Protein AF-A0A970KNW3-F1 (afdb_monomer_lite)

pLDDT: mean 71.85, std 10.41, range [36.16, 89.19]

Foldseek 3Di:
DCPVVLVVVLVVLLVLLVVLLVVDPPDDPDCVLVVLLVVLLVVLVVCPDPPVLVVSVVVLLVVCLVPVSNLSSLLSSVLSCLVVPDVVVVVSNCVSCVVVVVVPDDPSSVSSVVSNVVSVVVSVVVVVVVVVVVVVVVVVVVVVVVVVPPPPPDDD

Sequence (156 aa):
MNSFTEVTDRAVIFLACMLLYFSQADFPVSVAPILAAVIFGGFLCYFAVKWPKIPLVAGFILLAFFFPGLVVFLPVIACDMLFINRPYLHLLLLVPYIPYLQSGLNRVMVMSLALLLLAVYLSYRGGLLAALRKNITRCWTRQGKCHCGCKDKTGS

Secondary structure (DSSP, 8-state):
--HHHHHHHHHHHHHHHHHHHHT-SSS---HHHHHHHHHHHHHHHH--SHHHHHHHHHHHHHHHHH-GGGGGGHHHHHHHHHTS--THHHHHHHTTHHHHHHT---HHHHHHHHHHHHHHHHHHHHHHHHHHHHHHHHHHHHHHHHHHSSSSS---

Radius of gyration: 21.33 Å; chains: 1; bounding box: 67×27×63 Å

Structure (mmCIF, N/CA/C/O backbone):
data_AF-A0A970KNW3-F1
#
_entry.id   AF-A0A970KNW3-F1
#
loop_
_atom_site.group_PDB
_atom_site.id
_atom_site.type_symbol
_atom_site.label_atom_id
_atom_site.label_alt_id
_atom_site.label_comp_id
_atom_site.label_asym_id
_atom_site.label_ent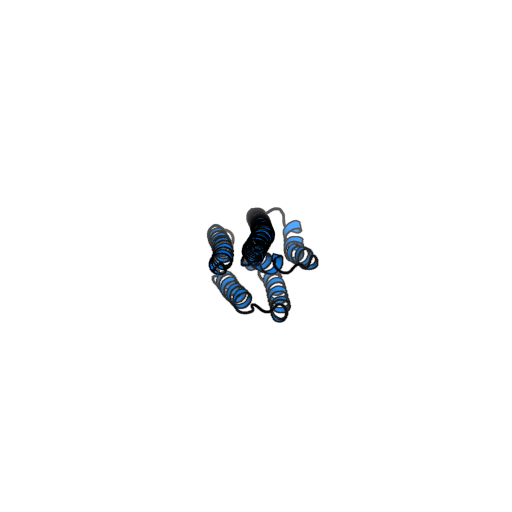ity_id
_atom_site.label_seq_id
_atom_site.pdbx_PDB_ins_code
_atom_site.Cartn_x
_atom_site.Cartn_y
_atom_site.Cartn_z
_atom_site.occupancy
_atom_site.B_iso_or_equiv
_atom_site.auth_seq_id
_atom_site.auth_comp_id
_atom_site.auth_asym_id
_atom_site.auth_atom_id
_atom_site.pdbx_PDB_model_num
ATOM 1 N N . MET A 1 1 ? -19.500 -7.543 14.258 1.00 36.16 1 MET A N 1
ATOM 2 C CA . MET A 1 1 ? -19.429 -8.426 13.070 1.00 36.16 1 MET A CA 1
ATOM 3 C C . MET A 1 1 ? -19.083 -7.631 11.803 1.00 36.16 1 MET A C 1
ATOM 5 O O . MET A 1 1 ? -19.908 -7.546 10.909 1.00 36.16 1 MET A O 1
ATOM 9 N N . ASN A 1 2 ? -17.885 -7.025 11.711 1.00 46.00 2 ASN A N 1
ATOM 10 C CA . ASN A 1 2 ? -17.435 -6.293 10.502 1.00 46.00 2 ASN A CA 1
ATOM 11 C C . ASN A 1 2 ? -15.917 -6.389 10.234 1.00 46.00 2 ASN A C 1
ATOM 13 O O . ASN A 1 2 ? -15.423 -5.727 9.329 1.00 46.00 2 ASN A O 1
ATOM 17 N N . SER A 1 3 ? -15.178 -7.218 10.978 1.00 55.47 3 SER A N 1
ATOM 18 C CA . SER A 1 3 ? -13.768 -7.494 10.666 1.00 55.47 3 SER A CA 1
ATOM 19 C C . SER A 1 3 ? -13.618 -8.078 9.260 1.00 55.47 3 SER A C 1
ATOM 21 O O . SER A 1 3 ? -12.676 -7.753 8.553 1.00 55.47 3 SER A O 1
ATOM 23 N N . PHE A 1 4 ? -14.597 -8.875 8.821 1.00 61.69 4 PHE A N 1
ATOM 24 C CA . PHE A 1 4 ? -14.595 -9.479 7.493 1.00 61.69 4 PHE A CA 1
ATOM 25 C C . PHE A 1 4 ? -14.558 -8.438 6.374 1.00 61.69 4 PHE A C 1
ATOM 27 O O . PHE A 1 4 ? -13.720 -8.556 5.500 1.00 61.69 4 PHE A O 1
ATOM 34 N N . THR A 1 5 ? -15.369 -7.376 6.429 1.00 66.38 5 TH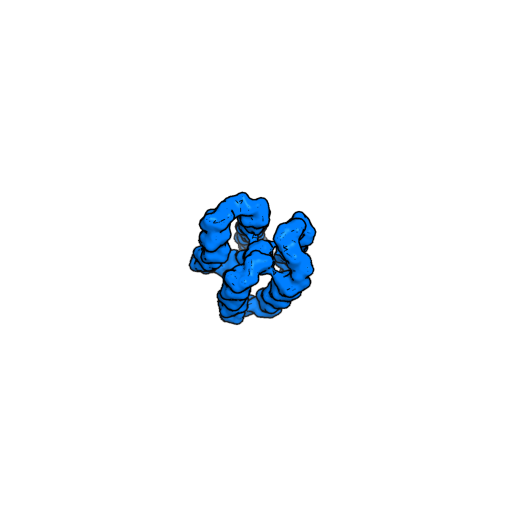R A N 1
ATOM 35 C CA . THR A 1 5 ? -15.371 -6.337 5.383 1.00 66.38 5 THR A CA 1
ATOM 36 C C . THR A 1 5 ? -14.051 -5.569 5.292 1.00 66.38 5 THR A C 1
ATOM 38 O O . THR A 1 5 ? -13.651 -5.215 4.191 1.00 66.38 5 THR A O 1
ATOM 41 N N . GLU A 1 6 ? -13.343 -5.359 6.409 1.00 66.94 6 GLU A N 1
ATOM 42 C CA . GLU A 1 6 ? -11.998 -4.757 6.382 1.00 66.94 6 GLU A CA 1
ATOM 43 C C . GLU A 1 6 ? -10.955 -5.708 5.785 1.00 66.94 6 GLU A C 1
ATOM 45 O O . GLU A 1 6 ? -10.088 -5.274 5.030 1.00 66.94 6 GLU A O 1
ATOM 50 N N . VAL A 1 7 ? -11.033 -7.004 6.099 1.00 70.19 7 VAL A N 1
ATOM 51 C CA . VAL A 1 7 ? -10.121 -8.013 5.538 1.00 70.19 7 VAL A CA 1
ATOM 52 C C . VAL A 1 7 ? -10.402 -8.231 4.050 1.00 70.19 7 VAL A C 1
ATOM 54 O O . VAL A 1 7 ? -9.465 -8.323 3.261 1.00 70.19 7 VAL A O 1
ATOM 57 N N . THR A 1 8 ? -11.675 -8.259 3.647 1.00 74.81 8 THR A N 1
ATOM 58 C CA . THR A 1 8 ? -12.089 -8.397 2.247 1.00 74.81 8 THR A CA 1
ATOM 59 C C . THR A 1 8 ? -11.633 -7.204 1.418 1.00 74.81 8 THR A C 1
ATOM 61 O O . THR A 1 8 ? -11.082 -7.414 0.347 1.00 74.81 8 THR A O 1
ATOM 64 N N . ASP A 1 9 ? -11.782 -5.974 1.913 1.00 73.81 9 ASP A N 1
ATOM 65 C CA . ASP A 1 9 ? -11.329 -4.775 1.198 1.00 73.81 9 ASP A CA 1
ATOM 66 C C . ASP A 1 9 ? -9.814 -4.806 0.924 1.00 73.81 9 ASP A C 1
ATOM 68 O O . ASP A 1 9 ? -9.347 -4.632 -0.203 1.00 73.81 9 ASP A O 1
ATOM 72 N N . ARG A 1 10 ? -9.032 -5.180 1.943 1.00 75.12 10 ARG A N 1
ATOM 73 C CA . ARG A 1 10 ? -7.578 -5.368 1.819 1.00 75.12 10 ARG A CA 1
ATOM 74 C C . ARG A 1 10 ? -7.218 -6.481 0.837 1.00 75.12 10 ARG A C 1
ATOM 76 O O . ARG A 1 10 ? -6.298 -6.316 0.039 1.00 75.12 10 ARG A O 1
ATOM 83 N N . ALA A 1 11 ? -7.942 -7.599 0.884 1.00 79.88 11 ALA A N 1
ATOM 84 C CA . ALA A 1 11 ? -7.738 -8.720 -0.025 1.00 79.88 11 ALA A CA 1
ATOM 85 C C . ALA A 1 11 ? -8.069 -8.346 -1.477 1.00 79.88 11 ALA A C 1
ATOM 87 O O . ALA A 1 11 ? -7.352 -8.761 -2.382 1.00 79.88 11 ALA A O 1
ATOM 88 N N . VAL A 1 12 ? -9.099 -7.525 -1.705 1.00 82.00 12 VAL A N 1
ATOM 89 C CA . VAL A 1 12 ? -9.454 -7.016 -3.038 1.00 82.00 12 VAL A CA 1
ATOM 90 C C . VAL A 1 12 ? -8.335 -6.137 -3.594 1.00 82.00 12 VAL A C 1
ATOM 92 O O . VAL A 1 12 ? -7.934 -6.322 -4.742 1.00 82.00 12 VAL A O 1
ATOM 95 N N . ILE A 1 13 ? -7.775 -5.233 -2.786 1.00 81.25 13 ILE A N 1
ATOM 96 C CA . ILE A 1 13 ? -6.654 -4.376 -3.210 1.00 81.25 13 ILE A CA 1
ATOM 97 C C . ILE A 1 13 ? -5.400 -5.215 -3.481 1.00 81.25 13 ILE A C 1
ATOM 99 O O . ILE A 1 13 ? -4.710 -4.991 -4.477 1.00 81.25 13 ILE A O 1
ATOM 103 N N . PHE A 1 14 ? -5.130 -6.225 -2.651 1.00 82.94 14 PHE A N 1
ATOM 104 C CA . PHE A 1 14 ? -4.045 -7.178 -2.882 1.00 82.94 14 PHE A CA 1
ATOM 105 C C . PHE A 1 14 ? -4.231 -7.964 -4.189 1.00 82.94 14 PHE A C 1
ATOM 107 O O . PHE A 1 14 ? -3.298 -8.060 -4.988 1.00 82.94 14 PHE A O 1
ATOM 114 N N . LEU A 1 15 ? -5.441 -8.468 -4.447 1.00 84.50 15 LEU A N 1
ATOM 115 C CA . LEU A 1 15 ? -5.785 -9.182 -5.677 1.00 84.50 15 LEU A CA 1
ATOM 116 C C . LEU A 1 15 ? -5.641 -8.274 -6.908 1.00 84.50 15 LEU A C 1
ATOM 118 O O . LEU A 1 15 ? -5.112 -8.703 -7.931 1.00 84.50 15 LEU A O 1
ATOM 122 N N . ALA A 1 16 ? -6.052 -7.009 -6.803 1.00 83.88 16 ALA A N 1
ATOM 123 C CA . ALA A 1 16 ? -5.883 -6.025 -7.867 1.00 83.88 16 ALA A CA 1
ATOM 124 C C . ALA A 1 16 ? -4.397 -5.75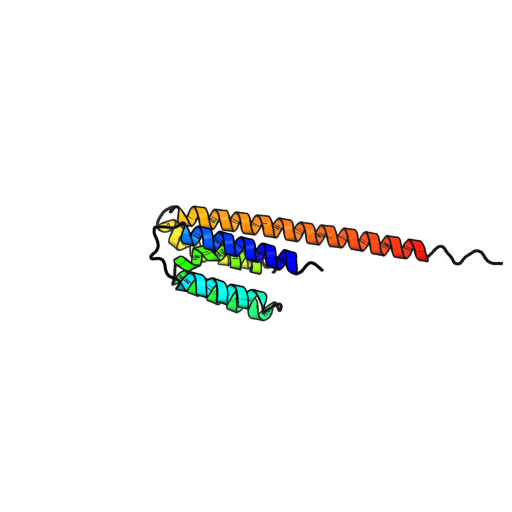9 -8.167 1.00 83.88 16 ALA A C 1
ATOM 126 O O . ALA A 1 16 ? -4.004 -5.729 -9.333 1.00 83.88 16 ALA A O 1
ATOM 127 N N . CYS A 1 17 ? -3.556 -5.635 -7.132 1.00 81.56 17 CYS A N 1
ATOM 128 C CA . CYS A 1 17 ? -2.105 -5.490 -7.299 1.00 81.56 17 CYS A CA 1
ATOM 129 C C . CYS A 1 17 ? -1.477 -6.740 -7.932 1.00 81.56 17 CYS A C 1
ATOM 131 O O . CYS A 1 17 ? -0.636 -6.615 -8.817 1.00 81.56 17 CYS A O 1
ATOM 133 N N . MET A 1 18 ? -1.926 -7.937 -7.540 1.00 82.12 18 MET A N 1
ATOM 134 C CA . MET A 1 18 ? -1.518 -9.204 -8.158 1.00 82.12 18 MET A CA 1
ATOM 135 C C . MET A 1 18 ? -1.860 -9.258 -9.650 1.00 82.12 18 MET A C 1
ATOM 137 O O . MET A 1 18 ? -0.986 -9.530 -10.470 1.00 82.12 18 MET A O 1
ATOM 141 N N . LEU A 1 19 ? -3.108 -8.963 -10.022 1.00 83.56 19 LEU A N 1
ATOM 142 C CA . LEU A 1 19 ? -3.552 -8.957 -11.421 1.00 83.56 19 LEU A CA 1
ATOM 143 C C . LEU A 1 19 ? -2.765 -7.947 -12.267 1.00 83.56 19 LEU A C 1
ATOM 145 O O . LEU A 1 19 ? -2.402 -8.240 -13.407 1.00 83.56 19 LEU A O 1
ATOM 149 N N . LEU A 1 20 ? -2.458 -6.779 -11.699 1.00 81.12 20 LEU A N 1
ATOM 150 C CA . LEU A 1 20 ? -1.641 -5.765 -12.362 1.00 81.12 20 LEU A CA 1
ATOM 151 C C . LEU A 1 20 ? -0.164 -6.147 -12.453 1.00 81.12 20 LEU A C 1
ATOM 153 O O . LEU A 1 20 ? 0.483 -5.774 -13.428 1.00 81.12 20 LEU A O 1
ATOM 157 N N . TYR A 1 21 ? 0.365 -6.901 -11.491 1.00 79.69 21 TYR A N 1
ATOM 158 C CA . TYR A 1 21 ? 1.702 -7.481 -11.585 1.00 79.69 21 TYR A CA 1
ATOM 159 C C . TYR A 1 21 ? 1.775 -8.518 -12.717 1.00 79.69 21 TYR A C 1
ATOM 161 O O . TYR A 1 21 ? 2.670 -8.443 -13.550 1.00 79.69 21 TYR A O 1
ATOM 169 N N . PHE A 1 22 ? 0.790 -9.418 -12.821 1.00 79.94 22 PHE A N 1
ATOM 170 C CA . PHE A 1 22 ? 0.716 -10.404 -13.911 1.00 79.94 22 PHE A CA 1
ATOM 171 C C . PHE A 1 22 ? 0.472 -9.786 -15.293 1.00 79.94 22 PHE A C 1
ATOM 173 O O . PHE A 1 22 ? 0.887 -10.352 -16.299 1.00 79.94 22 PHE A O 1
ATOM 180 N N . SER A 1 23 ? -0.194 -8.631 -15.358 1.00 77.56 23 SER A N 1
ATOM 181 C CA . SER A 1 23 ? -0.459 -7.931 -16.623 1.00 77.56 23 SER A CA 1
ATOM 182 C C . SER A 1 23 ? 0.759 -7.181 -17.174 1.00 77.56 23 SER A C 1
ATOM 184 O O . SER A 1 23 ? 0.698 -6.645 -18.281 1.00 77.56 23 SER A O 1
ATOM 186 N N . GLN A 1 24 ? 1.854 -7.099 -16.413 1.00 72.00 24 GLN A N 1
ATOM 187 C CA . GLN A 1 24 ? 3.086 -6.462 -16.862 1.00 72.00 24 GLN A CA 1
ATOM 188 C C . GLN A 1 24 ? 3.966 -7.479 -17.586 1.00 72.00 24 GLN A C 1
ATOM 190 O O . GLN A 1 24 ? 4.464 -8.424 -16.984 1.00 72.00 24 GLN A O 1
ATOM 195 N N . ALA A 1 25 ? 4.182 -7.252 -18.881 1.00 61.69 25 ALA A N 1
ATOM 196 C CA . ALA A 1 25 ? 5.090 -8.054 -19.700 1.00 61.69 25 ALA A CA 1
ATOM 197 C C . ALA A 1 25 ? 6.571 -7.667 -19.508 1.00 61.69 25 ALA A C 1
ATOM 199 O O . ALA A 1 25 ? 7.457 -8.404 -19.927 1.00 61.69 25 ALA A O 1
ATOM 200 N N . ASP A 1 26 ? 6.835 -6.515 -18.882 1.00 62.59 26 ASP A N 1
ATOM 201 C CA . ASP A 1 26 ? 8.162 -5.887 -18.841 1.00 62.59 26 ASP A CA 1
ATOM 202 C C . ASP A 1 26 ? 9.059 -6.376 -17.693 1.00 62.59 26 ASP A C 1
ATOM 204 O O . ASP A 1 26 ? 10.257 -6.095 -17.684 1.00 62.59 26 ASP A O 1
ATOM 208 N N . PHE A 1 27 ? 8.509 -7.107 -16.717 1.00 63.00 27 PHE A N 1
ATOM 209 C CA . PHE A 1 27 ? 9.296 -7.671 -15.623 1.00 63.00 27 PHE A CA 1
ATOM 210 C C . PHE A 1 27 ? 9.494 -9.173 -15.813 1.00 63.00 27 PHE A C 1
ATOM 212 O O . PHE A 1 27 ? 8.534 -9.877 -16.131 1.00 63.00 27 PHE A O 1
ATOM 219 N N . PRO A 1 28 ? 10.705 -9.704 -15.553 1.00 65.31 28 PRO A N 1
ATOM 220 C CA . PRO A 1 28 ? 10.895 -11.143 -15.487 1.00 65.31 28 PRO A CA 1
ATOM 221 C C . PRO A 1 28 ? 9.970 -11.676 -14.394 1.00 65.31 28 PRO A C 1
ATOM 223 O O . PRO A 1 28 ? 10.126 -11.303 -13.228 1.00 65.31 28 PRO A O 1
ATOM 226 N N . VAL A 1 29 ? 8.984 -12.490 -14.793 1.00 64.31 29 VAL A N 1
ATOM 227 C CA . VAL A 1 29 ? 7.939 -13.049 -13.924 1.00 64.31 29 VAL A CA 1
ATOM 228 C C . VAL A 1 29 ? 8.615 -13.757 -12.757 1.00 64.31 29 VAL A C 1
ATOM 230 O O . VAL A 1 29 ? 9.068 -14.894 -12.858 1.00 64.31 29 VAL A O 1
ATOM 233 N N . SER A 1 30 ? 8.737 -13.037 -11.648 1.00 76.31 30 SER A N 1
ATOM 234 C CA . SER A 1 30 ? 9.460 -13.479 -10.471 1.00 76.31 30 SER A CA 1
ATOM 235 C C . SER A 1 30 ? 8.430 -13.689 -9.383 1.00 76.31 30 SER A C 1
ATOM 237 O O . SER A 1 30 ? 7.682 -12.786 -9.021 1.00 76.31 30 SER A O 1
ATOM 239 N N . VAL A 1 31 ? 8.391 -14.895 -8.831 1.00 81.88 31 VAL A N 1
ATOM 240 C CA . VAL A 1 31 ? 7.460 -15.230 -7.744 1.00 81.88 31 VAL A CA 1
ATOM 241 C C . VAL A 1 31 ? 7.863 -14.528 -6.435 1.00 81.88 31 VAL A C 1
ATOM 243 O O . VAL A 1 31 ? 7.039 -14.326 -5.549 1.00 81.88 31 VAL A O 1
ATOM 246 N N . ALA A 1 32 ? 9.123 -14.096 -6.323 1.00 85.00 32 ALA A N 1
ATOM 247 C CA . ALA A 1 32 ? 9.681 -13.448 -5.138 1.00 85.00 32 ALA A CA 1
ATOM 248 C C . ALA A 1 32 ? 8.893 -12.212 -4.634 1.00 85.00 32 ALA A C 1
ATOM 250 O O . ALA A 1 32 ? 8.508 -12.220 -3.464 1.00 85.00 32 ALA A O 1
ATOM 251 N N . PRO A 1 33 ? 8.602 -11.169 -5.444 1.00 82.75 33 PRO A N 1
ATOM 252 C CA . PRO A 1 33 ? 7.836 -10.000 -4.991 1.00 82.75 33 PRO A CA 1
ATOM 253 C C . PRO A 1 33 ? 6.415 -10.345 -4.547 1.00 82.75 33 PRO A C 1
ATOM 255 O O . PRO A 1 33 ? 5.933 -9.789 -3.562 1.00 82.75 33 PRO A O 1
ATOM 258 N N . ILE A 1 34 ? 5.771 -11.296 -5.227 1.00 85.31 34 ILE A N 1
ATOM 259 C CA . ILE A 1 34 ? 4.450 -11.803 -4.851 1.00 85.31 34 ILE A CA 1
ATOM 260 C C . ILE A 1 34 ? 4.516 -12.433 -3.461 1.00 85.31 34 ILE A C 1
ATOM 262 O O . ILE A 1 34 ? 3.734 -12.084 -2.577 1.00 85.31 34 ILE A O 1
ATOM 266 N N . LEU A 1 35 ? 5.467 -13.347 -3.258 1.00 88.25 35 LEU A N 1
ATOM 267 C CA . LEU A 1 35 ? 5.615 -14.067 -2.000 1.00 88.25 35 LEU A CA 1
ATOM 268 C C . LEU A 1 35 ? 5.947 -13.105 -0.856 1.00 88.25 35 LEU A C 1
ATOM 270 O O . LEU A 1 35 ? 5.346 -13.192 0.213 1.00 88.25 35 LEU A O 1
ATOM 274 N N . ALA A 1 36 ? 6.833 -12.137 -1.101 1.00 86.88 36 ALA A N 1
ATOM 275 C CA . ALA A 1 36 ? 7.127 -11.077 -0.149 1.00 86.88 36 ALA A CA 1
ATOM 276 C C . ALA A 1 36 ? 5.856 -10.292 0.211 1.00 86.88 36 ALA A C 1
ATOM 278 O O . ALA A 1 36 ? 5.546 -10.148 1.391 1.00 86.88 36 ALA A O 1
ATOM 279 N N . ALA A 1 37 ? 5.072 -9.846 -0.773 1.00 84.88 37 ALA A N 1
ATOM 280 C CA . ALA A 1 37 ? 3.843 -9.099 -0.521 1.00 84.88 37 ALA A CA 1
ATOM 281 C C . ALA A 1 37 ? 2.809 -9.910 0.284 1.00 84.88 37 ALA A C 1
ATOM 283 O O . ALA A 1 37 ? 2.197 -9.360 1.201 1.00 84.88 37 ALA A O 1
ATOM 284 N N . VAL A 1 38 ? 2.658 -11.213 0.012 1.00 85.94 38 VAL A N 1
ATOM 285 C CA . VAL A 1 38 ? 1.799 -12.113 0.808 1.00 85.94 38 VAL A CA 1
ATOM 286 C C . VAL A 1 38 ? 2.298 -12.216 2.248 1.00 85.94 38 VAL A C 1
ATOM 288 O O . VAL A 1 38 ? 1.509 -12.065 3.179 1.00 85.94 38 VAL A O 1
ATOM 291 N N . ILE A 1 39 ? 3.598 -12.451 2.446 1.00 89.19 39 ILE A N 1
ATOM 292 C CA . ILE A 1 39 ? 4.202 -12.607 3.775 1.00 89.19 39 ILE A CA 1
ATOM 293 C C . ILE A 1 39 ? 4.040 -11.315 4.585 1.00 89.19 39 ILE A C 1
ATOM 295 O O . ILE A 1 39 ? 3.517 -11.340 5.699 1.00 89.19 39 ILE A O 1
ATOM 299 N N . PHE A 1 40 ? 4.433 -10.173 4.017 1.00 85.25 40 PHE A N 1
ATOM 300 C CA . PHE A 1 40 ? 4.322 -8.871 4.674 1.00 85.25 40 PHE A CA 1
ATOM 301 C C . PHE A 1 40 ? 2.861 -8.477 4.927 1.00 85.25 40 PHE A C 1
ATOM 303 O O . PHE A 1 40 ? 2.540 -8.015 6.021 1.00 85.25 40 PHE A O 1
ATOM 310 N N . GLY A 1 41 ? 1.961 -8.712 3.968 1.00 80.50 41 GLY A N 1
ATOM 311 C CA . GLY A 1 41 ? 0.524 -8.486 4.138 1.00 80.50 41 GLY A CA 1
ATOM 312 C C . GLY A 1 41 ? -0.082 -9.359 5.242 1.00 80.50 41 GLY A C 1
ATOM 313 O O . GLY A 1 41 ? -0.860 -8.870 6.065 1.00 80.50 41 GLY A O 1
ATOM 314 N N . GLY A 1 42 ? 0.332 -10.625 5.317 1.00 80.12 42 GLY A N 1
ATOM 315 C CA . GLY A 1 42 ? -0.047 -11.552 6.381 1.00 80.12 42 GLY A CA 1
ATOM 316 C C . GLY A 1 42 ? 0.433 -11.083 7.753 1.00 80.12 42 GLY A C 1
ATOM 317 O O . GLY A 1 42 ? -0.366 -11.002 8.686 1.00 80.12 42 GLY A O 1
ATOM 318 N N . PHE A 1 43 ? 1.703 -10.683 7.871 1.00 84.56 43 PHE A N 1
ATOM 319 C CA . PHE A 1 43 ? 2.245 -10.131 9.116 1.00 84.56 43 PHE A CA 1
ATOM 320 C C . PHE A 1 43 ? 1.535 -8.836 9.541 1.00 84.56 43 PHE A C 1
ATOM 322 O O . PHE A 1 43 ? 1.210 -8.682 10.719 1.00 84.56 43 PHE A O 1
ATOM 329 N N . LEU A 1 44 ? 1.225 -7.932 8.606 1.00 78.12 44 LEU A N 1
ATOM 330 C CA . LEU A 1 44 ? 0.465 -6.705 8.891 1.00 78.12 44 LEU A CA 1
ATOM 331 C C . LEU A 1 44 ? -0.943 -6.997 9.426 1.00 78.12 44 LEU A C 1
ATOM 333 O O . LEU A 1 44 ? -1.423 -6.294 10.323 1.00 78.12 44 LEU A O 1
ATOM 337 N N . CYS A 1 45 ? -1.593 -8.041 8.905 1.00 74.50 45 CYS A N 1
ATOM 338 C CA . CYS A 1 45 ? -2.895 -8.495 9.391 1.00 74.50 45 CYS A CA 1
ATOM 339 C C . CYS A 1 45 ? -2.795 -9.191 10.754 1.00 74.50 45 CYS A C 1
ATOM 341 O O . CYS A 1 45 ? -3.667 -8.997 11.600 1.00 74.50 45 CYS A O 1
ATOM 343 N N . TYR A 1 46 ? -1.736 -9.971 10.980 1.00 78.69 46 TYR A N 1
ATOM 344 C CA . TYR A 1 46 ? -1.509 -10.690 12.233 1.00 78.69 46 TYR A CA 1
ATOM 345 C C . TYR A 1 46 ? -1.248 -9.735 13.403 1.00 78.69 46 TYR A C 1
ATOM 347 O O . TYR A 1 46 ? -1.815 -9.873 14.490 1.00 78.69 46 TYR A O 1
ATOM 355 N N . PHE A 1 47 ? -0.423 -8.715 13.181 1.00 74.94 47 PHE A N 1
ATOM 356 C CA . PHE A 1 47 ? -0.088 -7.743 14.208 1.00 74.94 47 PHE A CA 1
ATOM 357 C C . PHE A 1 47 ? -1.170 -6.666 14.334 1.00 74.94 47 PHE A C 1
ATOM 359 O O . PHE A 1 47 ? -0.996 -5.541 13.885 1.00 74.94 47 PHE A O 1
ATOM 366 N N . ALA A 1 48 ? -2.283 -6.965 15.008 1.00 63.62 48 ALA A N 1
ATOM 367 C CA . ALA A 1 48 ? -3.337 -5.976 15.284 1.00 63.62 48 ALA A CA 1
ATOM 368 C C . ALA A 1 48 ? -2.864 -4.789 16.164 1.00 63.62 48 ALA A C 1
ATOM 370 O O . ALA A 1 48 ? -3.483 -3.723 16.183 1.00 63.62 48 ALA A O 1
ATOM 371 N N . VAL A 1 49 ? -1.751 -4.954 16.887 1.00 65.50 49 VAL A N 1
ATOM 372 C CA . VAL A 1 49 ? -1.137 -3.933 17.747 1.0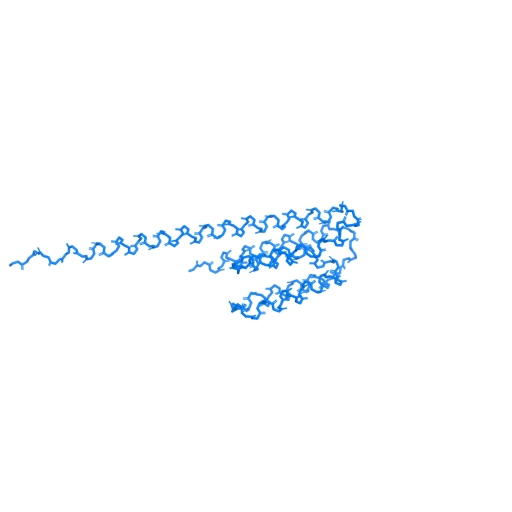0 65.50 49 VAL A CA 1
ATOM 373 C C . VAL A 1 49 ? -0.256 -2.956 16.956 1.00 65.50 49 VAL A C 1
ATOM 375 O O . VAL A 1 49 ? 0.502 -3.332 16.070 1.00 65.50 49 VAL A O 1
ATOM 378 N N . LYS A 1 50 ? -0.333 -1.667 17.312 1.00 67.62 50 LYS A N 1
ATOM 379 C CA . LYS A 1 50 ? 0.248 -0.540 16.549 1.00 67.62 50 LYS A CA 1
ATOM 380 C C . LYS A 1 50 ? 1.783 -0.503 16.525 1.00 67.62 50 LYS A C 1
ATOM 382 O O . LYS A 1 50 ? 2.357 0.056 15.599 1.00 67.62 50 LYS A O 1
ATOM 387 N N . TRP A 1 51 ? 2.435 -1.059 17.545 1.00 70.31 51 TRP A N 1
ATOM 388 C CA . TRP A 1 51 ? 3.888 -0.980 17.742 1.00 70.31 51 TRP A CA 1
ATOM 389 C C . TRP A 1 51 ? 4.706 -1.781 16.711 1.00 70.31 51 TRP A C 1
ATOM 391 O O . TRP A 1 51 ? 5.559 -1.179 16.061 1.00 70.31 51 TRP A O 1
ATOM 401 N N . PRO A 1 52 ? 4.445 -3.084 16.481 1.00 76.88 52 PRO A N 1
ATOM 402 C CA . PRO A 1 52 ? 5.223 -3.878 15.520 1.00 76.88 52 PRO A CA 1
ATOM 403 C C . PRO A 1 52 ? 4.942 -3.553 14.044 1.00 76.88 52 PRO A C 1
ATOM 405 O O . PRO A 1 52 ? 5.718 -3.951 13.180 1.00 76.88 52 PRO A O 1
ATOM 408 N N . LYS A 1 53 ? 3.883 -2.801 13.721 1.00 78.38 53 LYS A N 1
ATOM 409 C CA . LYS A 1 53 ? 3.569 -2.436 12.327 1.00 78.38 53 LYS A CA 1
ATOM 410 C C . LYS A 1 53 ? 4.576 -1.465 11.711 1.00 78.38 53 LYS A C 1
ATOM 412 O O . LYS A 1 53 ? 4.869 -1.555 10.525 1.00 78.38 53 LYS A O 1
ATOM 417 N N . ILE A 1 54 ? 5.113 -0.544 12.511 1.00 77.06 54 ILE A N 1
ATOM 418 C CA . ILE A 1 54 ? 6.040 0.495 12.041 1.00 77.06 54 ILE A CA 1
ATOM 419 C C . ILE A 1 54 ? 7.324 -0.107 11.440 1.00 77.06 54 ILE A C 1
ATOM 421 O O . ILE A 1 54 ? 7.615 0.203 10.283 1.00 77.06 54 ILE A O 1
ATOM 425 N N . PRO A 1 55 ? 8.081 -0.974 12.149 1.00 84.00 55 PRO A N 1
ATOM 426 C CA . PRO A 1 55 ? 9.296 -1.560 11.584 1.00 84.00 55 PRO A CA 1
ATOM 427 C C . PRO A 1 55 ? 9.000 -2.463 10.385 1.00 84.00 55 PRO A C 1
ATOM 429 O O . PRO A 1 55 ? 9.806 -2.534 9.464 1.00 84.00 55 PRO A O 1
ATOM 432 N N . LEU A 1 56 ? 7.832 -3.109 10.358 1.00 83.44 56 LEU A N 1
ATOM 433 C CA . LEU A 1 56 ? 7.439 -3.999 9.273 1.00 83.44 56 LEU A CA 1
ATOM 434 C C . LEU A 1 56 ? 7.265 -3.243 7.948 1.00 83.44 56 LEU A C 1
ATOM 436 O O . LEU A 1 56 ? 7.747 -3.689 6.908 1.00 83.44 56 LEU A O 1
ATOM 440 N N . VAL A 1 57 ? 6.642 -2.063 7.988 1.00 82.38 57 VAL A N 1
ATOM 441 C CA . VAL A 1 57 ? 6.499 -1.231 6.787 1.00 82.38 57 VAL A CA 1
ATOM 442 C C . VAL A 1 57 ? 7.797 -0.532 6.415 1.00 82.38 57 VAL A C 1
ATOM 444 O O . VAL A 1 57 ? 8.119 -0.458 5.232 1.00 82.38 57 VAL A O 1
ATOM 447 N N . ALA A 1 58 ? 8.579 -0.072 7.394 1.00 83.38 58 ALA A N 1
ATOM 448 C CA . ALA A 1 58 ? 9.908 0.466 7.114 1.00 83.38 58 ALA A CA 1
ATOM 449 C C . ALA A 1 58 ? 10.789 -0.578 6.402 1.00 83.38 58 ALA A C 1
ATOM 451 O O . ALA A 1 58 ? 11.423 -0.267 5.395 1.00 83.38 58 ALA A O 1
ATOM 452 N N . GLY A 1 59 ? 10.754 -1.831 6.870 1.00 85.75 59 GLY A N 1
ATOM 453 C CA . GLY A 1 59 ? 11.436 -2.958 6.239 1.00 85.75 59 GLY A CA 1
ATOM 454 C C . GLY A 1 59 ? 10.943 -3.225 4.819 1.00 85.75 59 GLY A C 1
ATOM 455 O O . GLY A 1 59 ? 11.759 -3.409 3.920 1.00 85.75 59 GLY A O 1
ATOM 456 N N . PHE A 1 60 ? 9.628 -3.170 4.584 1.00 85.38 60 PHE A N 1
ATOM 457 C CA . PHE A 1 60 ? 9.088 -3.327 3.234 1.00 85.38 60 PHE A CA 1
ATOM 458 C C . PHE A 1 60 ? 9.538 -2.213 2.284 1.00 85.38 60 PHE A C 1
ATOM 460 O O . PHE A 1 60 ? 9.900 -2.499 1.148 1.00 85.38 60 PHE A O 1
ATOM 467 N N . ILE A 1 61 ? 9.538 -0.953 2.725 1.00 83.44 61 ILE A N 1
ATOM 468 C CA . ILE A 1 61 ? 9.965 0.181 1.890 1.00 83.44 61 ILE A CA 1
ATOM 469 C C . ILE A 1 61 ? 11.450 0.064 1.543 1.00 83.44 61 ILE A C 1
ATOM 471 O O . ILE A 1 61 ? 11.826 0.295 0.395 1.00 83.44 61 ILE A O 1
ATOM 475 N N . LEU A 1 62 ? 12.283 -0.357 2.499 1.00 85.75 62 LEU A N 1
ATOM 476 C CA . LEU A 1 62 ? 13.698 -0.629 2.251 1.00 85.75 62 LEU A CA 1
ATOM 477 C C . LEU A 1 62 ? 13.880 -1.759 1.222 1.00 85.75 62 LEU A C 1
ATOM 479 O O . LEU A 1 62 ? 14.701 -1.645 0.314 1.00 85.75 62 LEU A O 1
ATOM 483 N N . LEU A 1 63 ? 13.074 -2.820 1.319 1.00 84.38 63 LEU A N 1
ATOM 484 C CA . LEU A 1 63 ? 13.061 -3.908 0.339 1.00 84.38 63 LEU A CA 1
ATOM 485 C C . LEU A 1 63 ? 12.584 -3.441 -1.042 1.00 84.38 63 LEU A C 1
ATOM 487 O O . LEU A 1 63 ? 13.168 -3.834 -2.047 1.00 84.38 63 LEU A O 1
ATOM 491 N N . ALA A 1 64 ? 11.559 -2.591 -1.101 1.00 82.31 64 ALA A N 1
ATOM 492 C CA . ALA A 1 64 ? 11.036 -2.025 -2.343 1.00 82.31 64 ALA A CA 1
ATOM 493 C C . ALA A 1 64 ? 12.033 -1.079 -3.024 1.00 82.31 64 ALA A C 1
ATOM 495 O O . ALA A 1 64 ? 12.015 -0.949 -4.245 1.00 82.31 64 ALA A O 1
ATOM 496 N N . PHE A 1 65 ? 12.928 -0.460 -2.252 1.00 79.75 65 PHE A N 1
ATOM 497 C CA . PHE A 1 65 ? 14.037 0.318 -2.795 1.00 79.75 65 PHE A CA 1
ATOM 498 C C . PHE A 1 65 ? 15.074 -0.567 -3.504 1.00 79.75 65 PHE A C 1
ATOM 500 O O . PHE A 1 65 ? 15.602 -0.180 -4.541 1.00 79.75 65 PHE A O 1
ATOM 507 N N . PHE A 1 66 ? 15.335 -1.771 -2.985 1.00 82.19 66 PHE A N 1
ATOM 508 C CA . PHE A 1 66 ? 16.228 -2.747 -3.625 1.00 82.19 66 PHE A CA 1
ATOM 509 C C . PHE A 1 66 ? 15.568 -3.497 -4.788 1.00 82.19 66 PHE A C 1
ATOM 511 O O . PHE A 1 66 ? 16.231 -3.828 -5.770 1.00 82.19 66 PHE A O 1
ATOM 518 N N . PHE A 1 67 ? 14.270 -3.781 -4.680 1.00 79.25 67 PHE A N 1
ATOM 519 C CA . PHE A 1 67 ? 13.524 -4.591 -5.635 1.00 79.25 67 PHE A CA 1
ATOM 520 C C . PHE A 1 67 ? 12.347 -3.800 -6.220 1.00 79.25 67 PHE A C 1
ATOM 522 O O . PHE A 1 67 ? 11.282 -3.727 -5.597 1.00 79.25 67 PHE A O 1
ATOM 529 N N . PRO A 1 68 ? 12.469 -3.286 -7.457 1.00 72.62 68 PRO A N 1
ATOM 530 C CA . PRO A 1 68 ? 11.440 -2.445 -8.069 1.00 72.62 68 PRO A CA 1
ATOM 531 C C . PRO A 1 68 ? 10.096 -3.168 -8.254 1.00 72.62 68 PRO A C 1
ATOM 533 O O . PRO A 1 68 ? 9.041 -2.541 -8.214 1.00 72.62 68 PRO A O 1
ATOM 536 N N . GLY A 1 69 ? 10.105 -4.502 -8.366 1.00 76.75 69 GLY A N 1
ATOM 537 C CA . GLY A 1 69 ? 8.882 -5.307 -8.447 1.00 76.75 69 GLY A CA 1
ATOM 538 C C . GLY A 1 69 ? 7.981 -5.210 -7.208 1.00 76.75 69 GLY A C 1
ATOM 539 O O . GLY A 1 69 ? 6.775 -5.425 -7.317 1.00 76.75 69 GLY A O 1
ATOM 540 N N . LEU A 1 70 ? 8.521 -4.844 -6.037 1.00 80.12 70 LEU A N 1
ATOM 541 C CA . LEU A 1 70 ? 7.721 -4.660 -4.819 1.00 80.12 70 LEU A CA 1
ATOM 542 C C . LEU A 1 70 ? 6.959 -3.327 -4.800 1.00 80.12 70 LEU A C 1
ATOM 544 O O . LEU A 1 70 ? 5.978 -3.202 -4.066 1.00 80.12 70 LEU A O 1
ATOM 548 N N . VAL A 1 71 ? 7.344 -2.350 -5.628 1.00 79.00 71 VAL A N 1
ATOM 549 C CA . VAL A 1 71 ? 6.672 -1.039 -5.707 1.00 79.00 71 VAL A CA 1
ATOM 550 C C . VAL A 1 71 ? 5.219 -1.182 -6.182 1.00 79.00 71 VAL A C 1
ATOM 552 O O . VAL A 1 71 ? 4.348 -0.430 -5.750 1.00 79.00 71 VAL A O 1
ATOM 555 N N . VAL A 1 72 ? 4.917 -2.206 -6.988 1.00 79.44 72 VAL A N 1
ATOM 556 C CA . VAL A 1 72 ? 3.545 -2.525 -7.433 1.00 79.44 72 VAL A CA 1
ATOM 557 C C . VAL A 1 72 ? 2.638 -2.910 -6.255 1.00 79.44 72 VAL A C 1
ATOM 559 O O . VAL A 1 72 ? 1.440 -2.643 -6.285 1.00 79.44 72 VAL A O 1
ATOM 562 N N . PHE A 1 73 ? 3.208 -3.477 -5.188 1.00 81.88 73 PHE A N 1
ATOM 563 C CA . PHE A 1 73 ? 2.488 -3.894 -3.979 1.00 81.88 73 PHE A CA 1
ATOM 564 C C . PHE A 1 73 ? 2.487 -2.836 -2.866 1.00 81.88 73 PHE A C 1
ATOM 566 O O . PHE A 1 73 ? 1.830 -3.015 -1.839 1.00 81.88 73 PHE A O 1
ATOM 573 N N . LEU A 1 74 ? 3.155 -1.699 -3.074 1.00 79.62 74 LEU A N 1
ATOM 574 C CA . LEU A 1 74 ? 3.157 -0.564 -2.149 1.00 79.62 74 LEU A CA 1
ATOM 575 C C . LEU A 1 74 ? 1.744 -0.057 -1.763 1.00 79.62 74 LEU A C 1
ATOM 577 O O . LEU A 1 74 ? 1.544 0.250 -0.584 1.00 79.62 74 LEU A O 1
ATOM 581 N N . PRO A 1 75 ? 0.740 -0.008 -2.673 1.00 76.81 75 PRO A N 1
ATOM 582 C CA . PRO A 1 75 ? -0.626 0.415 -2.342 1.00 76.81 75 PRO A CA 1
ATOM 583 C C . PRO A 1 75 ? -1.289 -0.459 -1.271 1.00 76.81 75 PRO A C 1
ATOM 585 O O . PRO A 1 75 ? -2.035 0.044 -0.433 1.00 76.81 75 PRO A O 1
ATOM 588 N N . VAL A 1 76 ? -0.984 -1.761 -1.253 1.00 77.81 76 VAL A N 1
ATOM 589 C CA . VAL A 1 76 ? -1.529 -2.708 -0.267 1.00 77.81 76 VAL A CA 1
ATOM 590 C C . VAL A 1 76 ? -1.086 -2.325 1.144 1.00 77.81 76 VAL A C 1
ATOM 592 O O . VAL A 1 76 ? -1.878 -2.330 2.086 1.00 77.81 76 VAL A O 1
ATOM 595 N N . ILE A 1 77 ? 0.182 -1.951 1.293 1.00 79.06 77 ILE A N 1
ATOM 596 C CA . ILE A 1 77 ? 0.768 -1.591 2.588 1.00 79.06 77 ILE A CA 1
ATOM 597 C C . ILE A 1 77 ? 0.368 -0.177 2.995 1.00 79.06 77 ILE A C 1
ATOM 599 O O . ILE A 1 77 ? 0.128 0.087 4.175 1.00 79.06 77 ILE A O 1
ATOM 603 N N . ALA A 1 78 ? 0.210 0.709 2.012 1.00 75.25 78 ALA A N 1
ATOM 604 C CA . ALA A 1 78 ? -0.361 2.031 2.214 1.00 75.25 78 ALA A CA 1
ATOM 605 C C . ALA A 1 78 ? -1.757 1.965 2.844 1.00 75.25 78 ALA A C 1
ATOM 607 O O . ALA A 1 78 ? -2.032 2.708 3.786 1.00 75.25 78 ALA A O 1
ATOM 608 N N . CYS A 1 79 ? -2.614 1.048 2.379 1.00 70.25 79 CYS A N 1
ATOM 609 C CA . CYS A 1 79 ? -3.937 0.826 2.965 1.00 70.25 79 CYS A CA 1
ATOM 610 C C . CYS A 1 79 ? -3.875 0.418 4.437 1.00 70.25 79 CYS A C 1
ATOM 612 O O . CYS A 1 79 ? -4.654 0.928 5.243 1.00 70.25 79 CYS A O 1
ATOM 614 N N . ASP A 1 80 ? -2.955 -0.475 4.812 1.00 70.12 80 ASP A N 1
ATOM 615 C CA . ASP A 1 80 ? -2.829 -0.889 6.215 1.00 70.12 80 ASP A CA 1
ATOM 616 C C . ASP A 1 80 ? -2.340 0.268 7.104 1.00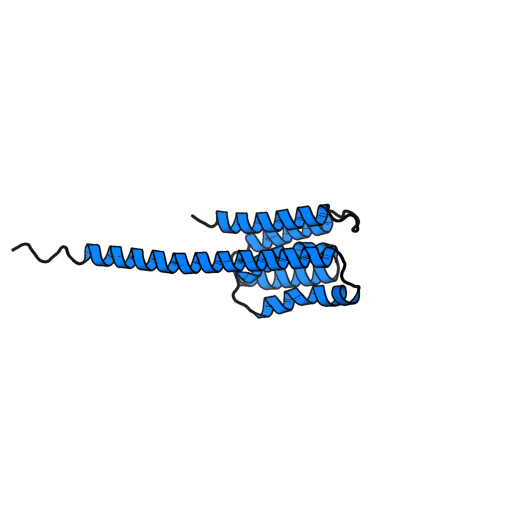 70.12 80 ASP A C 1
ATOM 618 O O . ASP A 1 80 ? -2.787 0.422 8.245 1.00 70.12 80 ASP A O 1
ATOM 622 N N . MET A 1 81 ? -1.482 1.135 6.559 1.00 66.12 81 MET A N 1
ATOM 623 C CA . MET A 1 81 ? -0.955 2.304 7.259 1.00 66.12 81 MET A CA 1
ATOM 624 C C . MET A 1 81 ? -1.916 3.487 7.347 1.00 66.12 81 MET A C 1
ATOM 626 O O . MET A 1 81 ? -1.881 4.195 8.350 1.00 66.12 81 MET A O 1
ATOM 630 N N . LEU A 1 82 ? -2.791 3.696 6.364 1.00 62.28 82 LEU A N 1
ATOM 631 C CA . LEU A 1 82 ? -3.773 4.790 6.355 1.00 62.28 82 LEU A CA 1
ATOM 632 C C . LEU A 1 82 ? -4.761 4.721 7.529 1.00 62.28 82 LEU A C 1
ATOM 634 O O . LEU A 1 82 ? -5.270 5.747 7.980 1.00 62.28 82 LEU A O 1
ATOM 638 N N . PHE A 1 83 ? -4.985 3.529 8.084 1.00 56.84 83 PHE A N 1
ATOM 639 C CA . PHE A 1 83 ? -5.760 3.353 9.315 1.00 56.84 83 PHE A CA 1
ATOM 640 C C . PHE A 1 83 ? -5.047 3.884 10.568 1.00 56.84 83 PHE A C 1
ATOM 642 O O . PHE A 1 83 ? -5.688 4.194 11.579 1.00 56.84 83 PHE A O 1
ATOM 649 N N . ILE A 1 84 ? -3.721 4.003 10.528 1.00 59.03 84 ILE A N 1
ATOM 650 C CA . ILE A 1 84 ? -2.929 4.624 11.582 1.00 59.03 84 ILE A CA 1
ATOM 651 C C . ILE A 1 84 ? -2.852 6.110 11.239 1.00 59.03 84 ILE A C 1
ATOM 653 O O . ILE A 1 84 ? -2.132 6.506 10.337 1.00 59.03 84 ILE A O 1
ATOM 657 N N . ASN A 1 85 ? -3.604 6.929 11.975 1.00 56.88 85 ASN A N 1
ATOM 658 C CA . ASN A 1 85 ? -3.737 8.384 11.820 1.00 56.88 85 ASN A CA 1
ATOM 659 C C . ASN A 1 85 ? -2.395 9.143 12.009 1.00 56.88 85 ASN A C 1
ATOM 661 O O . ASN A 1 85 ? -2.197 9.852 12.998 1.00 56.88 85 ASN A O 1
ATOM 665 N N . ARG A 1 86 ? -1.424 8.926 11.115 1.00 58.53 86 ARG A N 1
ATOM 666 C CA . ARG A 1 86 ? -0.045 9.430 11.150 1.00 58.53 86 ARG A CA 1
ATOM 667 C C . ARG A 1 86 ? 0.298 10.002 9.763 1.00 58.53 86 ARG A C 1
ATOM 669 O O . ARG A 1 86 ? 0.649 9.238 8.866 1.00 58.53 86 ARG A O 1
ATOM 676 N N . PRO A 1 87 ? 0.269 11.335 9.585 1.00 62.91 87 PRO A N 1
ATOM 677 C CA . PRO A 1 87 ? 0.514 11.975 8.286 1.00 62.91 87 PRO A CA 1
ATOM 678 C C . PRO A 1 87 ? 1.931 11.734 7.733 1.00 62.91 87 PRO A C 1
ATOM 680 O O . PRO A 1 87 ? 2.131 11.761 6.526 1.00 62.91 87 PRO A O 1
ATOM 683 N N . TYR A 1 88 ? 2.907 11.413 8.589 1.00 60.97 88 TYR A N 1
ATOM 684 C CA . TYR A 1 88 ? 4.282 11.080 8.187 1.00 60.97 88 TYR A CA 1
ATOM 685 C C . TYR A 1 88 ? 4.387 9.872 7.244 1.00 60.97 88 TYR A C 1
ATOM 687 O O . TYR A 1 88 ? 5.336 9.773 6.471 1.00 60.97 88 TYR A O 1
ATOM 695 N N . LEU A 1 89 ? 3.412 8.962 7.281 1.00 62.94 89 LEU A N 1
ATOM 696 C CA . LEU A 1 89 ? 3.428 7.748 6.464 1.00 62.94 89 LEU A CA 1
ATOM 697 C C . LEU A 1 89 ? 3.107 8.039 4.991 1.00 62.94 89 LEU A C 1
ATOM 699 O O . LEU A 1 89 ? 3.599 7.333 4.114 1.00 62.94 89 LEU A O 1
ATOM 703 N N . HIS A 1 90 ? 2.383 9.128 4.704 1.00 65.19 90 HIS A N 1
ATOM 704 C CA . HIS A 1 90 ? 2.186 9.603 3.331 1.00 65.19 90 HIS A CA 1
ATOM 705 C C . HIS A 1 90 ? 3.496 10.043 2.675 1.00 65.19 90 HIS A C 1
ATOM 707 O O . HIS A 1 90 ? 3.695 9.789 1.490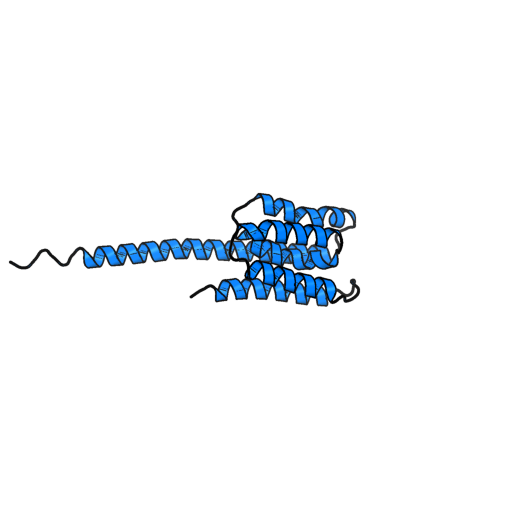 1.00 65.19 90 HIS A O 1
ATOM 713 N N . LEU A 1 91 ? 4.401 10.663 3.441 1.00 66.44 91 LEU A N 1
ATOM 714 C CA . LEU A 1 91 ? 5.713 11.063 2.931 1.00 66.44 91 LEU A CA 1
ATOM 715 C C . LEU A 1 91 ? 6.565 9.838 2.585 1.00 66.44 91 LEU A C 1
ATOM 717 O O . LEU A 1 91 ? 7.211 9.806 1.542 1.00 66.44 91 LEU A O 1
ATOM 721 N N . LEU A 1 92 ? 6.522 8.815 3.443 1.00 69.12 92 LEU A N 1
ATOM 722 C CA . LEU A 1 92 ? 7.277 7.571 3.277 1.00 69.12 92 LEU A CA 1
ATOM 723 C C . LEU A 1 92 ? 6.860 6.805 2.011 1.00 69.12 92 LEU A C 1
ATOM 725 O O . LEU A 1 92 ? 7.691 6.190 1.350 1.00 69.12 92 LEU A O 1
ATOM 729 N N . LEU A 1 93 ? 5.579 6.898 1.649 1.00 67.62 93 LEU A N 1
ATOM 730 C CA . LEU A 1 93 ? 5.015 6.313 0.436 1.00 67.62 93 LEU A CA 1
ATOM 731 C C . LEU A 1 93 ? 5.541 6.954 -0.857 1.00 67.62 93 LEU A C 1
ATOM 733 O O . LEU A 1 93 ? 5.578 6.297 -1.895 1.00 67.62 93 LEU A O 1
ATOM 737 N N . LEU A 1 94 ? 5.934 8.229 -0.799 1.00 69.12 94 LEU A N 1
ATOM 738 C CA . LEU A 1 94 ? 6.453 8.968 -1.951 1.00 69.12 94 LEU A CA 1
ATOM 739 C C . LEU A 1 94 ? 7.924 8.641 -2.238 1.00 69.12 94 LEU A C 1
ATOM 741 O O . LEU A 1 94 ? 8.363 8.767 -3.377 1.00 69.12 94 LEU A O 1
ATOM 745 N N . VAL A 1 95 ? 8.675 8.192 -1.226 1.00 73.00 95 VAL A N 1
ATOM 746 C CA . VAL A 1 95 ? 10.118 7.910 -1.313 1.00 73.00 95 VAL A CA 1
ATOM 747 C C . VAL A 1 95 ? 10.484 6.965 -2.469 1.00 73.00 95 VAL A C 1
ATOM 749 O O . VAL A 1 95 ? 11.332 7.349 -3.275 1.00 73.00 95 VAL A O 1
ATOM 752 N N . PRO A 1 96 ? 9.858 5.779 -2.633 1.00 70.00 96 PRO A N 1
ATOM 753 C CA . PRO A 1 96 ? 10.209 4.871 -3.729 1.00 70.00 96 PRO A CA 1
ATOM 754 C C . PRO A 1 96 ? 9.797 5.386 -5.120 1.00 70.00 96 PRO A C 1
ATOM 756 O O . PRO A 1 96 ? 10.289 4.874 -6.122 1.00 70.00 96 PRO A O 1
ATOM 759 N N . TYR A 1 97 ? 8.942 6.413 -5.211 1.00 68.00 97 TYR A N 1
ATOM 760 C CA . TYR A 1 97 ? 8.540 7.016 -6.489 1.00 68.00 97 TYR A CA 1
ATOM 761 C C . TYR A 1 97 ? 9.548 8.045 -7.021 1.00 68.00 97 TYR A C 1
ATOM 763 O O . TYR A 1 97 ? 9.612 8.250 -8.232 1.00 68.00 97 TYR A O 1
ATOM 771 N N . ILE A 1 98 ? 10.357 8.663 -6.153 1.00 71.38 98 ILE A N 1
ATOM 772 C CA . ILE A 1 98 ? 11.363 9.675 -6.528 1.00 71.38 98 ILE A CA 1
ATOM 773 C C . ILE A 1 98 ? 12.370 9.152 -7.575 1.00 71.38 98 ILE A C 1
ATOM 775 O O . ILE A 1 98 ? 12.518 9.808 -8.608 1.00 71.38 98 ILE A O 1
ATOM 779 N N . PRO A 1 99 ? 13.028 7.986 -7.389 1.00 67.50 99 PRO A N 1
ATOM 780 C CA . PRO A 1 99 ? 13.971 7.473 -8.389 1.00 67.50 99 PRO A CA 1
ATOM 781 C C . PRO A 1 99 ? 13.274 7.036 -9.688 1.00 67.50 99 PRO A C 1
ATOM 783 O O . PRO A 1 99 ? 13.845 7.135 -10.774 1.00 67.50 99 PRO A O 1
ATOM 786 N N . TYR A 1 100 ? 12.012 6.606 -9.603 1.00 66.31 100 TYR A N 1
ATOM 787 C CA . TYR A 1 100 ? 11.229 6.211 -10.773 1.00 66.31 100 TYR A CA 1
ATOM 788 C C . TYR A 1 100 ? 10.780 7.409 -11.620 1.00 66.31 100 TYR A C 1
ATOM 790 O O . TYR A 1 100 ? 10.737 7.295 -12.841 1.00 66.31 100 TYR A O 1
ATOM 798 N N . LEU A 1 101 ? 10.514 8.571 -11.007 1.00 64.81 101 LEU A N 1
ATOM 799 C CA . LEU A 1 101 ? 10.144 9.798 -11.732 1.00 64.81 101 LEU A CA 1
ATOM 800 C C . LEU A 1 101 ? 11.278 10.278 -12.644 1.00 64.81 101 LEU A C 1
ATOM 802 O O . LEU A 1 101 ? 11.019 10.781 -13.735 1.00 64.81 101 LEU A O 1
ATOM 806 N N . GLN A 1 102 ? 12.531 10.093 -12.220 1.00 67.44 102 GLN A N 1
ATOM 807 C CA . GLN A 1 102 ? 13.706 10.477 -13.007 1.00 67.44 102 GLN A CA 1
ATOM 808 C C . GLN A 1 102 ? 13.922 9.586 -14.236 1.00 67.44 102 GLN A C 1
ATOM 810 O O . GLN A 1 102 ? 14.517 10.032 -15.212 1.00 67.44 102 GLN A O 1
ATOM 815 N N . SER A 1 103 ? 13.413 8.353 -14.209 1.00 65.25 103 SER A N 1
ATOM 816 C CA . SER A 1 103 ? 13.570 7.378 -15.296 1.00 65.25 103 SER A CA 1
ATOM 817 C C . SER A 1 103 ? 12.485 7.500 -16.382 1.00 65.25 103 SER A C 1
ATOM 819 O O . SER A 1 103 ? 12.530 6.784 -17.379 1.00 65.25 103 SER A O 1
ATOM 821 N N . GLY A 1 104 ? 11.523 8.416 -16.209 1.00 62.91 104 GLY A N 1
ATOM 822 C CA . GLY A 1 104 ? 10.400 8.642 -17.121 1.00 62.91 104 GLY A CA 1
ATOM 823 C C . GLY A 1 104 ? 9.089 7.990 -16.661 1.00 62.91 104 GLY A C 1
ATOM 824 O O . GLY A 1 104 ? 9.072 7.018 -15.906 1.00 62.91 104 GLY A O 1
ATOM 825 N N . LEU A 1 105 ? 7.959 8.539 -17.125 1.00 64.06 105 LEU A N 1
ATOM 826 C CA . LEU A 1 105 ? 6.615 8.021 -16.842 1.00 64.06 105 LEU A CA 1
ATOM 827 C C . LEU A 1 105 ? 6.386 6.694 -17.572 1.00 64.06 105 LEU A C 1
ATOM 829 O O . LEU A 1 105 ? 5.878 6.652 -18.691 1.00 64.06 105 LEU A O 1
ATOM 833 N N . ASN A 1 106 ? 6.756 5.600 -16.916 1.00 69.31 106 ASN A N 1
ATOM 834 C CA . ASN A 1 106 ? 6.475 4.259 -17.405 1.00 69.31 106 ASN A CA 1
ATOM 835 C C . ASN A 1 106 ? 5.033 3.837 -17.050 1.00 69.31 106 ASN A C 1
ATOM 837 O O . ASN A 1 106 ? 4.487 4.225 -16.013 1.00 69.31 106 ASN A O 1
ATOM 841 N N . ARG A 1 107 ? 4.413 2.997 -17.887 1.00 73.38 107 ARG A N 1
ATOM 842 C CA . ARG A 1 107 ? 3.025 2.513 -17.743 1.00 73.38 107 ARG A CA 1
ATOM 843 C C . ARG A 1 107 ? 2.757 1.902 -16.363 1.00 73.38 107 ARG A C 1
ATOM 845 O O . ARG A 1 107 ? 1.696 2.111 -15.778 1.00 73.38 107 ARG A O 1
ATOM 852 N N . VAL A 1 108 ? 3.758 1.210 -15.827 1.00 71.12 108 VAL A N 1
ATOM 853 C CA . VAL A 1 108 ? 3.759 0.588 -14.496 1.00 71.12 108 VAL A CA 1
ATOM 854 C C . VAL A 1 108 ? 3.561 1.614 -13.389 1.00 71.12 108 VAL A C 1
ATOM 856 O O . VAL A 1 108 ? 2.742 1.414 -12.498 1.00 71.12 108 VAL A O 1
ATOM 859 N N . MET A 1 109 ? 4.277 2.732 -13.478 1.00 73.31 109 MET A N 1
ATOM 860 C CA . MET A 1 109 ? 4.223 3.802 -12.493 1.00 73.31 109 MET A CA 1
ATOM 861 C C . MET A 1 109 ? 2.846 4.461 -12.478 1.00 73.31 109 MET A C 1
ATOM 863 O O . MET A 1 109 ? 2.306 4.737 -11.414 1.00 73.31 109 MET A O 1
ATOM 867 N N . VAL A 1 110 ? 2.249 4.673 -13.655 1.00 76.56 110 VAL A N 1
ATOM 868 C CA . VAL A 1 110 ? 0.897 5.239 -13.769 1.00 76.56 110 VAL A CA 1
ATOM 869 C C . VAL A 1 110 ? -0.136 4.294 -13.153 1.00 76.56 110 VAL A C 1
ATOM 871 O O . VAL A 1 110 ? -1.001 4.738 -12.398 1.00 76.56 110 VAL A O 1
ATOM 874 N N . MET A 1 111 ? -0.029 2.988 -13.416 1.00 78.44 111 MET A N 1
ATOM 875 C CA . MET A 1 111 ? -0.933 1.988 -12.838 1.00 78.44 111 MET A CA 1
ATOM 876 C C . MET A 1 111 ? -0.765 1.848 -11.322 1.00 78.44 111 MET A C 1
ATOM 878 O O . MET A 1 111 ? -1.764 1.780 -10.606 1.00 78.44 111 MET A O 1
ATOM 882 N N . SER A 1 112 ? 0.469 1.855 -10.812 1.00 74.56 112 SER A N 1
ATOM 883 C CA . SER A 1 112 ? 0.720 1.799 -9.371 1.00 74.56 112 SER A CA 1
ATOM 884 C C . SER A 1 112 ? 0.232 3.068 -8.664 1.00 74.56 112 SER A C 1
ATOM 886 O O . SER A 1 112 ? -0.330 2.975 -7.572 1.00 74.56 112 SER A O 1
ATOM 888 N N . LEU A 1 113 ? 0.352 4.241 -9.300 1.00 77.31 113 LEU A N 1
ATOM 889 C CA . LEU A 1 113 ? -0.192 5.500 -8.781 1.00 77.31 113 LEU A CA 1
ATOM 890 C C . LEU A 1 113 ? -1.728 5.490 -8.772 1.00 77.31 113 LEU A C 1
ATOM 892 O O . LEU A 1 113 ? -2.340 5.910 -7.792 1.00 77.31 113 LEU A O 1
ATOM 896 N N . ALA A 1 114 ? -2.357 4.973 -9.832 1.00 81.19 114 ALA A N 1
ATOM 897 C CA . ALA A 1 114 ? -3.809 4.829 -9.915 1.00 81.19 114 ALA A CA 1
ATOM 898 C C . ALA A 1 114 ? -4.348 3.878 -8.834 1.00 81.19 114 ALA A C 1
ATOM 900 O O . ALA A 1 114 ? -5.329 4.202 -8.165 1.00 81.19 114 ALA A O 1
ATOM 901 N N . LEU A 1 115 ? -3.673 2.747 -8.601 1.00 79.19 115 LEU A N 1
ATOM 902 C CA . LEU A 1 115 ? -3.974 1.841 -7.489 1.00 79.19 115 LEU A CA 1
ATOM 903 C C . LEU A 1 115 ? -3.824 2.524 -6.131 1.00 79.19 115 LEU A C 1
ATOM 905 O O . LEU A 1 115 ? -4.641 2.303 -5.245 1.00 79.19 115 LEU A O 1
ATOM 909 N N . LEU A 1 116 ? -2.792 3.348 -5.961 1.00 77.94 116 LEU A N 1
ATOM 910 C CA . LEU A 1 116 ? -2.539 4.077 -4.722 1.00 77.94 116 LEU A CA 1
ATOM 911 C C . LEU A 1 116 ? -3.631 5.123 -4.459 1.00 77.94 116 LEU A C 1
ATOM 913 O O . LEU A 1 116 ? -4.115 5.236 -3.335 1.00 77.94 116 LEU A O 1
ATOM 917 N N . LEU A 1 117 ? -4.094 5.823 -5.497 1.00 78.38 117 LEU A N 1
ATOM 918 C CA . LEU A 1 117 ? -5.255 6.713 -5.414 1.00 78.38 117 LEU A CA 1
ATOM 919 C C . LEU A 1 117 ? -6.537 5.946 -5.075 1.00 78.38 117 LEU A C 1
ATOM 921 O O . LEU A 1 117 ? -7.304 6.388 -4.220 1.00 78.38 117 LEU A O 1
ATOM 925 N N . LEU A 1 118 ? -6.754 4.786 -5.699 1.00 77.44 118 LEU A N 1
ATOM 926 C CA . LEU A 1 118 ? -7.900 3.922 -5.418 1.00 77.44 118 LEU A CA 1
ATOM 927 C C . LEU A 1 118 ? -7.876 3.438 -3.958 1.00 77.44 118 LEU A C 1
ATOM 929 O O . LEU A 1 118 ? -8.874 3.544 -3.251 1.00 77.44 118 LEU A O 1
ATOM 933 N N . ALA A 1 119 ? -6.714 2.990 -3.487 1.00 75.88 119 ALA A N 1
ATOM 934 C CA . ALA A 1 119 ? -6.447 2.593 -2.110 1.00 75.88 119 ALA A CA 1
ATOM 935 C C . ALA A 1 119 ? -6.760 3.715 -1.105 1.00 75.88 119 ALA A C 1
ATOM 937 O O . ALA A 1 119 ? -7.454 3.491 -0.107 1.00 75.88 119 ALA A O 1
ATOM 938 N N . VAL A 1 120 ? -6.297 4.939 -1.384 1.00 73.06 120 VAL A N 1
ATOM 939 C CA . VAL A 1 120 ? -6.601 6.130 -0.573 1.00 73.06 120 VAL A CA 1
ATOM 940 C C . VAL A 1 120 ? -8.102 6.419 -0.577 1.00 73.06 120 VAL A C 1
ATOM 942 O O . VAL A 1 120 ? -8.684 6.662 0.481 1.00 73.06 120 VAL A O 1
ATOM 945 N N . TYR A 1 121 ? -8.749 6.348 -1.741 1.00 76.06 121 TYR A N 1
ATOM 946 C CA . TYR A 1 121 ? -10.181 6.601 -1.883 1.00 76.06 121 TYR A CA 1
ATOM 947 C C . TYR A 1 121 ? -11.037 5.587 -1.107 1.00 76.06 121 TYR A C 1
ATOM 949 O O . TYR A 1 121 ? -11.958 5.982 -0.384 1.00 76.06 121 TYR A O 1
ATOM 957 N N . LEU A 1 122 ? -10.722 4.289 -1.200 1.00 70.69 122 LEU A N 1
ATOM 958 C CA . LEU A 1 122 ? -11.404 3.250 -0.422 1.00 70.69 122 LEU A CA 1
ATOM 959 C C . LEU A 1 122 ? -11.166 3.418 1.080 1.00 70.69 122 LEU A C 1
ATOM 961 O O . LEU A 1 122 ? -12.125 3.383 1.853 1.00 70.69 122 LEU A O 1
ATOM 965 N N . SER A 1 123 ? -9.930 3.715 1.487 1.00 72.00 123 SER A N 1
ATOM 966 C CA . SER A 1 123 ? -9.603 3.984 2.896 1.00 72.00 123 SER A CA 1
ATOM 967 C C . SER A 1 123 ? -10.389 5.183 3.439 1.00 72.00 123 SER A C 1
ATOM 969 O O . SER A 1 123 ? -10.925 5.136 4.549 1.00 72.00 123 SER A O 1
ATOM 971 N N . TYR A 1 124 ? -10.531 6.242 2.637 1.00 71.06 124 TYR A N 1
ATOM 972 C CA . TYR A 1 124 ? -11.319 7.420 2.992 1.00 71.06 124 TYR A CA 1
ATOM 973 C C . TYR A 1 124 ? -12.806 7.082 3.170 1.00 71.06 124 TYR A C 1
ATOM 975 O O . TYR A 1 124 ? -13.410 7.453 4.184 1.00 71.06 124 TYR A O 1
ATOM 983 N N . ARG A 1 125 ? -13.398 6.315 2.239 1.00 74.38 125 ARG A N 1
ATOM 984 C CA . ARG A 1 125 ? -14.776 5.815 2.394 1.00 74.38 125 ARG A CA 1
ATOM 985 C C . ARG A 1 125 ? -14.940 4.960 3.648 1.00 74.38 125 ARG A C 1
ATOM 987 O O . ARG A 1 125 ? -15.921 5.144 4.369 1.00 74.38 125 ARG A O 1
ATOM 994 N N . GLY A 1 126 ? -14.007 4.046 3.914 1.00 70.69 126 GLY A N 1
ATOM 995 C CA . GLY A 1 126 ? -14.032 3.184 5.097 1.00 70.69 126 GLY A CA 1
ATOM 996 C C . GLY A 1 126 ? -14.025 3.991 6.398 1.00 70.69 126 GLY A C 1
ATOM 997 O O . GLY A 1 126 ? -14.853 3.756 7.285 1.00 70.69 126 GLY A O 1
ATOM 998 N N . GLY A 1 127 ? -13.168 5.012 6.479 1.00 68.06 127 GLY A N 1
ATOM 999 C CA . GLY A 1 127 ? -13.115 5.939 7.612 1.00 68.06 127 GLY A CA 1
ATOM 1000 C C . GLY A 1 127 ? -14.412 6.733 7.807 1.00 68.06 127 GLY A C 1
ATOM 1001 O O . GLY A 1 127 ? -14.915 6.836 8.931 1.00 68.06 127 GLY A O 1
ATOM 1002 N N . LEU A 1 128 ? -15.004 7.237 6.719 1.00 70.38 128 LEU A N 1
ATOM 1003 C CA . LEU A 1 128 ? -16.274 7.970 6.759 1.00 70.38 128 LEU A CA 1
ATOM 1004 C C . LEU A 1 128 ? -17.437 7.081 7.228 1.00 70.38 128 LEU A C 1
ATOM 1006 O O . LEU A 1 128 ? -18.227 7.490 8.083 1.00 70.38 128 LEU A O 1
ATOM 1010 N N . LEU A 1 129 ? -17.517 5.844 6.730 1.00 69.62 129 LEU A N 1
ATOM 1011 C CA . LEU A 1 129 ? -18.518 4.859 7.152 1.00 69.62 129 LEU A CA 1
ATOM 1012 C C . LEU A 1 129 ? -18.373 4.508 8.639 1.00 69.62 129 LEU A C 1
ATOM 1014 O O . LEU A 1 129 ? -19.372 4.418 9.359 1.00 69.62 129 LEU A O 1
ATOM 1018 N N . ALA A 1 130 ? -17.139 4.371 9.129 1.00 69.38 130 ALA A N 1
ATOM 1019 C CA . ALA A 1 130 ? -16.875 4.137 10.545 1.00 69.38 130 ALA A CA 1
ATOM 1020 C C . ALA A 1 130 ? -17.308 5.327 11.424 1.00 69.38 130 ALA A C 1
ATOM 1022 O O . ALA A 1 130 ? -17.886 5.127 12.500 1.00 69.38 130 ALA A O 1
ATOM 1023 N N . ALA A 1 131 ? -17.077 6.562 10.966 1.00 72.19 131 ALA A N 1
ATOM 1024 C CA . ALA A 1 131 ? -17.500 7.778 11.661 1.00 72.19 131 ALA A CA 1
ATOM 1025 C C . ALA A 1 131 ? -19.033 7.918 11.706 1.00 72.19 131 ALA A C 1
ATOM 1027 O O . ALA A 1 131 ? -19.601 8.159 12.777 1.00 72.19 131 ALA A O 1
ATOM 1028 N N . LEU A 1 132 ? -19.709 7.690 10.575 1.00 74.81 132 LEU A N 1
ATOM 1029 C CA . LEU A 1 132 ? -21.173 7.701 10.485 1.00 74.81 132 LEU A CA 1
ATOM 1030 C C . LEU A 1 132 ? -21.797 6.650 11.404 1.00 74.81 132 LEU A C 1
ATOM 1032 O O . LEU A 1 132 ? -22.728 6.949 12.156 1.00 74.81 132 LEU A O 1
ATOM 1036 N N . ARG A 1 133 ? -21.234 5.439 11.428 1.00 76.50 133 ARG A N 1
ATOM 1037 C CA . ARG A 1 133 ? -21.725 4.367 12.294 1.00 76.50 133 ARG A CA 1
ATOM 1038 C C . ARG A 1 133 ? -21.617 4.725 13.772 1.00 76.50 133 ARG A C 1
ATOM 1040 O O . ARG A 1 133 ? -22.578 4.518 14.503 1.00 76.50 133 ARG A O 1
ATOM 1047 N N . LYS A 1 134 ? -20.499 5.313 14.219 1.00 77.69 134 LYS A N 1
ATOM 1048 C CA . LYS A 1 134 ? -20.354 5.774 15.615 1.00 77.69 134 LYS A CA 1
ATOM 1049 C C . LYS A 1 134 ? -21.435 6.780 16.008 1.00 77.69 134 LYS A C 1
ATOM 1051 O O . LYS A 1 134 ? -21.890 6.763 17.152 1.00 77.69 134 LYS A O 1
ATOM 1056 N N . ASN A 1 135 ? -21.839 7.654 15.088 1.00 78.12 135 ASN A N 1
ATOM 1057 C CA . ASN A 1 135 ? -22.911 8.615 15.340 1.00 78.12 135 ASN A CA 1
ATOM 1058 C C . ASN A 1 135 ? -24.283 7.924 15.402 1.00 78.12 135 ASN A C 1
ATOM 1060 O O . ASN A 1 135 ? -25.027 8.171 16.348 1.00 78.12 135 ASN A O 1
ATOM 1064 N N . ILE A 1 136 ? -24.568 6.974 14.503 1.00 81.38 136 ILE A N 1
ATOM 1065 C CA . ILE A 1 136 ? -25.797 6.158 14.540 1.00 81.38 136 ILE A CA 1
ATOM 1066 C C . ILE A 1 136 ? -25.903 5.348 15.844 1.00 81.38 136 ILE A C 1
ATOM 1068 O O . ILE A 1 136 ? -26.947 5.377 16.498 1.00 81.38 136 ILE A O 1
ATOM 1072 N N . THR A 1 137 ? -24.832 4.675 16.283 1.00 75.00 137 THR A N 1
ATOM 1073 C CA . THR A 1 137 ? -24.838 3.900 17.539 1.00 75.00 137 THR A CA 1
ATOM 1074 C C . THR A 1 137 ? -25.003 4.802 18.769 1.00 75.00 137 THR A C 1
ATOM 1076 O O . THR A 1 137 ? -25.661 4.418 19.739 1.00 75.00 137 THR A O 1
ATOM 1079 N N . ARG A 1 138 ? -24.455 6.028 18.740 1.00 71.12 138 ARG A N 1
ATOM 1080 C CA . ARG A 1 138 ? -24.690 7.034 19.794 1.00 71.12 138 ARG A CA 1
ATOM 1081 C C . ARG A 1 138 ? -26.149 7.498 19.842 1.00 71.12 138 ARG A C 1
ATOM 1083 O O . ARG A 1 138 ? -26.682 7.692 20.931 1.00 71.12 138 ARG A O 1
ATOM 1090 N N . CYS A 1 139 ? -26.814 7.633 18.697 1.00 68.81 139 CYS A N 1
ATOM 1091 C CA . CYS A 1 139 ? -28.241 7.956 18.645 1.00 68.81 139 CYS A CA 1
ATOM 1092 C C . CYS A 1 139 ? -29.111 6.807 19.177 1.00 68.81 139 CYS A C 1
ATOM 1094 O O . CYS A 1 139 ? -30.017 7.059 19.968 1.00 68.81 139 CYS A O 1
ATOM 1096 N N . TRP A 1 140 ? -28.792 5.557 18.832 1.00 65.69 140 TRP A N 1
ATOM 1097 C CA . TRP A 1 140 ? -29.493 4.375 19.354 1.00 65.69 140 TRP A CA 1
ATOM 1098 C C . TRP A 1 140 ? -29.351 4.217 20.872 1.00 65.69 140 TRP A C 1
ATOM 1100 O O . TRP A 1 140 ? -30.334 3.978 21.569 1.00 65.69 140 TRP A O 1
ATOM 1110 N N . THR A 1 141 ? -28.147 4.416 21.412 1.00 65.69 141 THR A N 1
ATOM 1111 C CA . THR A 1 141 ? -27.924 4.357 22.868 1.00 65.69 141 THR A CA 1
ATOM 1112 C C . THR A 1 141 ? -28.595 5.513 23.618 1.00 65.69 141 THR A C 1
ATOM 1114 O O . THR A 1 141 ? -29.032 5.316 24.751 1.00 65.69 141 THR A O 1
ATOM 1117 N N . ARG A 1 142 ? -28.755 6.695 22.998 1.00 59.69 142 ARG A N 1
ATOM 1118 C CA . ARG A 1 142 ? -29.585 7.785 23.550 1.00 59.69 142 ARG A CA 1
ATOM 1119 C C . ARG A 1 142 ? -31.077 7.454 23.532 1.00 59.69 142 ARG A C 1
ATOM 1121 O O . ARG A 1 142 ? -31.734 7.647 24.548 1.00 59.69 142 ARG A O 1
ATOM 1128 N N . GLN A 1 143 ? -31.591 6.923 22.425 1.00 59.44 143 GLN A N 1
ATOM 1129 C CA . GLN A 1 143 ? -32.997 6.522 22.284 1.00 59.44 143 GLN A CA 1
ATOM 1130 C C . GLN A 1 143 ? -33.385 5.427 23.294 1.00 59.44 143 GLN A C 1
ATOM 1132 O O . GLN A 1 143 ? -34.393 5.566 23.982 1.00 59.44 143 GLN A O 1
ATOM 1137 N N . GLY A 1 144 ? -32.540 4.408 23.492 1.00 56.84 144 GLY A N 1
ATOM 1138 C CA . GLY A 1 144 ? -32.765 3.372 24.512 1.00 56.84 144 GLY A CA 1
ATOM 1139 C C . GLY A 1 144 ? -32.741 3.894 25.958 1.00 56.84 144 GLY A C 1
ATOM 1140 O O . GLY A 1 144 ? -33.492 3.406 26.798 1.00 56.84 144 GLY A O 1
ATOM 1141 N N . LYS A 1 145 ? -31.940 4.929 26.258 1.00 51.53 145 LYS A N 1
ATOM 1142 C CA . LYS A 1 145 ? -31.927 5.578 27.585 1.00 51.53 145 LYS A CA 1
ATOM 1143 C C . LYS A 1 145 ? -33.153 6.459 27.836 1.00 51.53 145 LYS A C 1
ATOM 1145 O O . LYS A 1 145 ? -33.631 6.507 28.965 1.00 51.53 145 LYS A O 1
ATOM 1150 N N . CYS A 1 146 ? -33.677 7.127 26.809 1.00 55.09 146 CYS A N 1
ATOM 1151 C CA . CYS A 1 146 ? -34.904 7.919 26.928 1.00 55.09 146 CYS A CA 1
ATOM 1152 C C . CYS A 1 146 ? -36.152 7.037 27.087 1.00 55.09 146 CYS A C 1
ATOM 1154 O O . CYS A 1 146 ? -37.077 7.428 27.793 1.00 55.09 146 CYS A O 1
ATOM 1156 N N . HIS A 1 147 ? -36.159 5.831 26.509 1.00 49.88 147 HIS A N 1
ATOM 1157 C CA . HIS A 1 147 ? -37.314 4.933 26.590 1.00 49.88 147 HIS A CA 1
ATOM 1158 C C . HIS A 1 147 ? -37.464 4.214 27.948 1.00 49.88 147 HIS A C 1
ATOM 1160 O O . HIS A 1 147 ? -38.584 3.871 28.322 1.00 49.88 147 HIS A O 1
ATOM 1166 N N . CYS A 1 148 ? -36.380 4.032 28.715 1.00 53.94 148 CYS A N 1
ATOM 1167 C CA . CYS A 1 148 ? -36.432 3.439 30.063 1.00 53.94 148 CYS A CA 1
ATOM 1168 C C . CYS A 1 148 ? -36.602 4.466 31.201 1.00 53.94 148 CYS A C 1
ATOM 1170 O O . CYS A 1 148 ? -36.859 4.074 32.332 1.00 53.94 148 CYS A O 1
ATOM 1172 N N . GLY A 1 149 ? -36.470 5.771 30.933 1.00 48.91 149 GLY A N 1
ATOM 1173 C CA . GLY A 1 149 ? -36.559 6.829 31.954 1.00 48.91 149 GLY A CA 1
ATOM 1174 C C . GLY A 1 149 ? -37.961 7.405 32.195 1.00 48.91 149 GLY A C 1
ATOM 1175 O O . GLY A 1 149 ? -38.103 8.325 32.993 1.00 48.91 149 GLY A O 1
ATOM 1176 N N . CYS A 1 150 ? -38.990 6.909 31.502 1.00 51.28 150 CYS A N 1
ATOM 1177 C CA . CYS A 1 150 ? -40.347 7.474 31.534 1.00 51.28 150 CYS A CA 1
ATOM 1178 C C . CYS A 1 150 ? -41.417 6.464 31.977 1.00 51.28 150 CYS A C 1
ATOM 1180 O O . CYS A 1 150 ? -42.571 6.558 31.570 1.00 51.28 150 CYS A O 1
ATOM 1182 N N . LYS A 1 151 ? -41.038 5.469 32.787 1.00 50.09 151 LYS A N 1
ATOM 1183 C CA . LYS A 1 151 ? -41.955 4.411 33.229 1.00 50.09 151 LYS A CA 1
ATOM 1184 C C . LYS A 1 151 ? -41.883 4.130 34.733 1.00 50.09 151 LYS A C 1
ATOM 1186 O O . LYS A 1 151 ? -41.924 2.977 35.114 1.00 50.09 151 LYS A O 1
ATOM 1191 N N . ASP A 1 152 ? -41.759 5.169 35.565 1.00 53.22 152 ASP A N 1
ATOM 1192 C CA . ASP A 1 152 ? -41.787 5.014 37.035 1.00 53.22 152 ASP A CA 1
ATOM 1193 C C . ASP A 1 152 ? -42.292 6.266 37.785 1.00 53.22 152 ASP A C 1
ATOM 1195 O O . ASP A 1 152 ? -41.742 6.689 38.800 1.00 53.22 152 ASP A O 1
ATOM 1199 N N . LYS A 1 153 ? -43.351 6.912 37.277 1.00 51.03 153 LYS A N 1
ATOM 1200 C CA . LYS A 1 153 ? -44.074 7.965 38.020 1.00 51.03 153 LYS A CA 1
ATOM 1201 C C . LYS A 1 153 ? -45.583 7.943 37.774 1.00 51.03 153 LYS A C 1
ATOM 1203 O O . LYS A 1 153 ? -46.153 8.975 37.463 1.00 51.03 153 LYS A O 1
ATOM 1208 N N . THR A 1 154 ? -46.237 6.796 37.920 1.00 52.88 154 THR A N 1
ATOM 1209 C CA . THR A 1 154 ? -47.700 6.733 38.118 1.00 52.88 154 THR A CA 1
ATOM 1210 C C . THR A 1 154 ? -48.063 5.365 38.683 1.00 52.88 154 THR A C 1
ATOM 1212 O O . THR A 1 154 ? -48.096 4.383 37.946 1.00 52.88 154 THR A O 1
ATOM 1215 N N . GLY A 1 155 ? -48.312 5.314 39.986 1.00 50.06 155 GLY A N 1
ATOM 1216 C CA . GLY A 1 155 ? -48.733 4.118 40.710 1.00 50.06 155 GLY A CA 1
ATOM 1217 C C . GLY A 1 155 ? -48.919 4.451 42.184 1.00 50.06 155 GLY A C 1
ATOM 1218 O O . GLY A 1 155 ? -48.166 3.957 43.017 1.00 50.06 155 GLY A O 1
ATOM 1219 N N . SER A 1 156 ? -49.830 5.398 42.442 1.00 45.47 156 SER A N 1
ATOM 1220 C CA . SER A 1 156 ? -50.480 5.604 43.742 1.00 45.47 156 SER A CA 1
ATOM 1221 C C . SER A 1 156 ? -51.329 4.403 44.126 1.00 45.47 156 SER A C 1
ATOM 1223 O O . SER A 1 156 ? -51.829 3.731 43.196 1.00 45.47 156 SER A O 1
#